Protein AF-A0A1B5KSF1-F1 (afdb_monomer_lite)

Organism: Ustilaginoidea virens (NCBI:txid1159556)

Secondary structure (DSSP, 8-state):
---------------------------PPPPTT----GGGGGG--SPPGGGGSGGGGGS-HHHHHHHHTTS-HHHHHHHHTT-HHHHHHHT-HHHHHHHH--

Foldseek 3Di:
DDDDDDDDDDDDDDDDDDDDPPPPDPDDDQDPLNDDPPVVVVVDPDDDQLVQ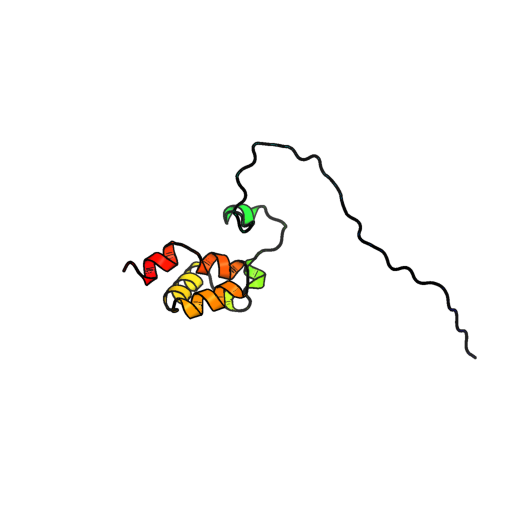LPPLSVDDPVVSLVVLLPDDLVVLVVSLVRGVVSVVSSPDPVSVCSNPVD

Structure (mmCIF, N/CA/C/O backbone):
data_AF-A0A1B5KSF1-F1
#
_entry.id   AF-A0A1B5KSF1-F1
#
loop_
_atom_site.group_PDB
_atom_site.id
_atom_site.type_symbol
_atom_site.label_atom_id
_atom_site.label_alt_id
_atom_site.label_comp_id
_atom_site.label_asym_id
_atom_site.label_entity_id
_atom_site.label_seq_id
_atom_site.pdbx_PDB_ins_code
_atom_site.Cartn_x
_atom_site.Cartn_y
_atom_site.Cartn_z
_atom_site.occupancy
_atom_site.B_iso_or_equiv
_atom_site.auth_seq_id
_atom_site.auth_comp_id
_atom_site.auth_asym_id
_atom_site.auth_atom_id
_atom_site.pdbx_PDB_model_num
ATOM 1 N N . MET A 1 1 ? 6.722 -54.451 -32.969 1.00 41.06 1 MET A N 1
ATOM 2 C CA . MET A 1 1 ? 8.171 -54.556 -32.697 1.00 41.06 1 MET A CA 1
ATOM 3 C C . MET A 1 1 ? 8.575 -53.369 -31.835 1.00 41.06 1 MET A C 1
ATOM 5 O O . MET A 1 1 ? 8.307 -52.254 -32.267 1.00 41.06 1 MET A O 1
ATOM 9 N N . PRO A 1 2 ? 9.090 -53.579 -30.612 1.00 40.25 2 PRO A N 1
ATOM 10 C CA . PRO A 1 2 ? 9.507 -52.507 -29.716 1.00 40.25 2 PRO A CA 1
ATOM 11 C C . PRO A 1 2 ? 10.993 -52.178 -29.922 1.00 40.25 2 PRO A C 1
ATOM 13 O O . PRO A 1 2 ? 11.800 -53.086 -30.098 1.00 40.25 2 PRO A O 1
ATOM 16 N N . SER A 1 3 ? 11.364 -50.903 -29.822 1.00 40.31 3 SER A N 1
ATOM 17 C CA . SER A 1 3 ? 12.738 -50.509 -29.498 1.00 40.31 3 SER A CA 1
ATOM 18 C C . SER A 1 3 ? 12.689 -49.506 -28.362 1.00 40.31 3 SER A C 1
ATOM 20 O O . SER A 1 3 ? 12.345 -48.341 -28.535 1.00 40.31 3 SER A O 1
ATOM 22 N N . ILE A 1 4 ? 13.004 -50.028 -27.182 1.00 44.50 4 ILE A N 1
ATOM 23 C CA . ILE A 1 4 ? 13.383 -49.271 -26.004 1.00 44.50 4 ILE A CA 1
ATOM 24 C C . ILE A 1 4 ? 14.837 -48.827 -26.194 1.00 44.50 4 ILE A C 1
ATOM 26 O O . ILE A 1 4 ? 15.693 -49.640 -26.540 1.00 44.50 4 ILE A O 1
ATOM 30 N N . VAL A 1 5 ? 15.117 -47.544 -25.984 1.00 52.09 5 VAL A N 1
ATOM 31 C CA . VAL A 1 5 ? 16.479 -47.050 -25.758 1.00 52.09 5 VAL A CA 1
ATOM 32 C C . VAL A 1 5 ? 16.443 -46.250 -24.462 1.00 52.09 5 VAL A C 1
ATOM 34 O O . VAL A 1 5 ? 15.947 -45.129 -24.412 1.00 52.09 5 VAL A O 1
ATOM 37 N N . LEU A 1 6 ? 16.925 -46.880 -23.393 1.00 45.53 6 LEU A N 1
ATOM 38 C CA . LEU A 1 6 ? 17.382 -46.210 -22.181 1.00 45.53 6 LEU A CA 1
ATOM 39 C C . LEU A 1 6 ? 18.737 -45.569 -22.497 1.00 45.53 6 LEU A C 1
ATOM 41 O O . LEU A 1 6 ? 19.599 -46.274 -23.011 1.00 45.53 6 LEU A O 1
ATOM 45 N N . HIS A 1 7 ? 18.959 -44.305 -22.127 1.00 39.31 7 HIS A N 1
ATOM 46 C CA . HIS A 1 7 ? 20.134 -43.945 -21.328 1.00 39.31 7 HIS A CA 1
ATOM 47 C C . HIS A 1 7 ? 20.096 -42.503 -20.796 1.00 39.31 7 HIS A C 1
ATOM 49 O O . HIS A 1 7 ? 19.904 -41.549 -21.537 1.00 39.31 7 HIS A O 1
ATOM 55 N N . HIS A 1 8 ? 20.404 -42.439 -19.499 1.00 34.66 8 HIS A N 1
ATOM 56 C CA . HIS A 1 8 ? 21.106 -41.398 -18.749 1.00 34.66 8 HIS A CA 1
ATOM 57 C C . HIS A 1 8 ? 20.468 -40.020 -18.543 1.00 34.66 8 HIS A C 1
ATOM 59 O O . HIS A 1 8 ? 20.353 -39.194 -19.440 1.00 34.66 8 HIS A O 1
ATOM 65 N N . GLY A 1 9 ? 20.144 -39.768 -17.272 1.00 41.25 9 GLY A N 1
ATOM 66 C CA . GLY A 1 9 ? 19.781 -38.458 -16.770 1.00 41.25 9 GLY A CA 1
ATOM 67 C C . GLY A 1 9 ? 20.972 -37.527 -16.593 1.00 41.25 9 GLY A C 1
ATOM 68 O O . GLY A 1 9 ? 22.122 -37.952 -16.537 1.00 41.25 9 GLY A O 1
ATOM 69 N N . GLN A 1 10 ? 20.639 -36.255 -16.419 1.00 35.50 10 GLN A N 1
ATOM 70 C CA . GLN A 1 10 ? 21.413 -35.289 -15.660 1.00 35.50 10 GLN A CA 1
ATOM 71 C C . GLN A 1 10 ? 20.452 -34.185 -15.217 1.00 35.50 10 GLN A C 1
ATOM 73 O O . GLN A 1 10 ? 19.801 -33.545 -16.041 1.00 35.50 10 GLN A O 1
ATOM 78 N N . GLY A 1 11 ? 20.336 -33.999 -13.901 1.00 40.72 11 GLY A N 1
ATOM 79 C CA . GLY A 1 11 ? 19.925 -32.713 -13.361 1.00 40.72 11 GLY A CA 1
ATOM 80 C C . GLY A 1 11 ? 20.999 -31.696 -13.723 1.00 40.72 11 GLY A C 1
ATOM 81 O O . GLY A 1 11 ? 22.187 -32.004 -13.659 1.00 40.72 11 GLY A O 1
ATOM 82 N N . THR A 1 12 ? 20.589 -30.506 -14.137 1.00 42.41 12 THR A N 1
ATOM 83 C CA . THR A 1 12 ? 21.506 -29.385 -14.324 1.00 42.41 12 THR A CA 1
ATOM 84 C C . THR A 1 12 ? 21.209 -28.338 -13.272 1.00 42.41 12 THR A C 1
ATOM 86 O O . THR A 1 12 ? 20.164 -27.687 -13.275 1.00 42.41 12 THR A O 1
ATOM 89 N N . GLU A 1 13 ? 22.160 -28.266 -12.353 1.00 34.69 13 GLU A N 1
ATOM 90 C CA . GLU A 1 13 ? 22.331 -27.303 -11.288 1.00 34.69 13 GLU A CA 1
ATOM 91 C C . GLU A 1 13 ? 22.387 -25.851 -11.787 1.00 34.69 13 GLU A C 1
ATOM 93 O O . GLU A 1 13 ? 22.822 -25.543 -12.897 1.00 34.69 13 GLU A O 1
ATOM 98 N N . SER A 1 14 ? 21.954 -24.973 -10.883 1.00 42.75 14 SER A N 1
ATOM 99 C CA . SER A 1 14 ? 22.386 -23.590 -10.675 1.00 42.75 14 SER A CA 1
ATOM 100 C C . SER A 1 14 ? 23.588 -23.127 -11.513 1.00 42.75 14 SER A C 1
ATOM 102 O O . SER A 1 14 ? 24.703 -23.617 -11.349 1.00 42.75 14 SER A O 1
ATOM 104 N N . THR A 1 15 ? 23.393 -22.092 -12.332 1.00 42.00 15 THR A N 1
ATOM 105 C CA . THR A 1 15 ? 24.497 -21.268 -12.843 1.00 42.00 15 THR A CA 1
ATOM 106 C C . THR A 1 15 ? 24.320 -19.845 -12.336 1.00 42.00 15 THR A C 1
ATOM 108 O O . THR A 1 15 ? 23.524 -19.056 -12.843 1.00 42.00 15 THR A O 1
ATOM 111 N N . ALA A 1 16 ? 25.054 -19.553 -11.269 1.00 44.69 16 ALA A N 1
ATOM 112 C CA . ALA A 1 16 ? 25.257 -18.218 -10.756 1.00 44.69 16 ALA A CA 1
ATOM 113 C C . ALA A 1 16 ? 26.238 -17.429 -11.652 1.00 44.69 16 ALA A C 1
ATOM 115 O O . ALA A 1 16 ? 27.115 -18.006 -12.291 1.00 44.69 16 ALA A O 1
ATOM 116 N N . LEU A 1 17 ? 26.096 -16.101 -11.583 1.00 46.53 17 LEU A N 1
ATOM 117 C CA . LEU A 1 17 ? 27.074 -15.048 -11.892 1.00 46.53 17 LEU A CA 1
ATOM 118 C C . LEU A 1 17 ? 27.387 -14.739 -13.368 1.00 46.53 17 LEU A C 1
ATOM 120 O O . LEU A 1 17 ? 28.173 -15.395 -14.046 1.00 46.53 17 LEU A O 1
ATOM 124 N N . ARG A 1 18 ? 26.899 -13.572 -13.802 1.00 46.47 18 ARG A N 1
ATOM 125 C CA . ARG A 1 18 ? 27.708 -12.650 -14.604 1.00 46.47 18 ARG A CA 1
ATOM 126 C C . ARG A 1 18 ? 27.848 -11.343 -13.831 1.00 46.47 18 ARG A C 1
ATOM 128 O O . ARG A 1 18 ? 26.970 -10.485 -13.889 1.00 46.47 18 ARG A O 1
ATOM 135 N N . ASP A 1 19 ? 28.960 -11.240 -13.110 1.00 45.19 19 ASP A N 1
ATOM 136 C CA . ASP A 1 19 ? 29.479 -9.998 -12.548 1.00 45.19 19 ASP A CA 1
ATOM 137 C C . ASP A 1 19 ? 29.850 -9.049 -13.696 1.00 45.19 19 ASP A C 1
ATOM 139 O O . ASP A 1 19 ? 30.842 -9.238 -14.401 1.00 45.19 19 ASP A O 1
ATOM 143 N N . GLY A 1 20 ? 29.018 -8.032 -13.917 1.00 47.66 20 GLY A N 1
ATOM 144 C CA . GLY A 1 20 ? 29.456 -6.803 -14.578 1.00 47.66 20 GLY A CA 1
ATOM 145 C C . GLY A 1 20 ? 30.201 -5.932 -13.561 1.00 47.66 20 GLY A C 1
ATOM 146 O O . GLY A 1 20 ? 29.897 -6.020 -12.370 1.00 47.66 20 GLY A O 1
ATOM 147 N N . PRO A 1 21 ? 31.167 -5.092 -13.978 1.00 41.91 21 PRO A N 1
ATOM 148 C CA . PRO A 1 21 ? 31.958 -4.308 -13.040 1.00 41.91 21 PRO A CA 1
ATOM 149 C C . PRO A 1 21 ? 31.030 -3.386 -12.245 1.00 41.91 21 PRO A C 1
ATOM 151 O O . PRO A 1 21 ? 30.397 -2.484 -12.798 1.00 41.91 21 PRO A O 1
ATOM 154 N N . ALA A 1 22 ? 30.936 -3.638 -10.940 1.00 50.88 22 ALA A N 1
ATOM 155 C CA . ALA A 1 22 ? 30.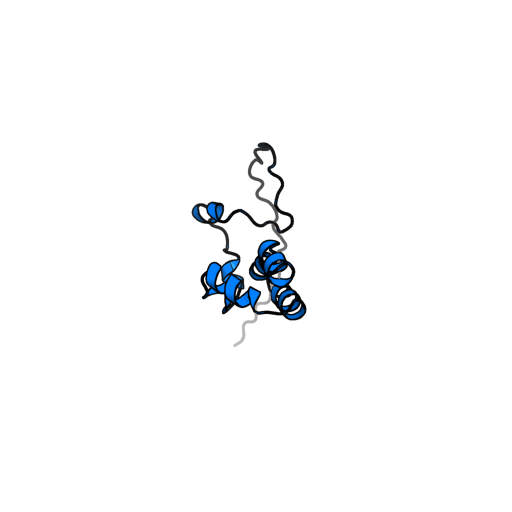253 -2.770 -10.002 1.00 50.88 22 ALA A CA 1
ATOM 156 C C . ALA A 1 22 ? 31.037 -1.457 -9.921 1.00 50.88 22 ALA A C 1
ATOM 158 O O . ALA A 1 22 ? 32.040 -1.352 -9.215 1.00 50.88 22 ALA A O 1
ATOM 159 N N . ILE A 1 23 ? 30.590 -0.449 -10.669 1.00 50.62 23 ILE A N 1
ATOM 160 C CA . ILE A 1 23 ? 30.992 0.931 -10.424 1.00 50.62 23 ILE A CA 1
ATOM 161 C C . ILE A 1 23 ? 30.450 1.286 -9.039 1.00 50.62 23 ILE A C 1
ATOM 163 O O . ILE A 1 23 ? 29.257 1.536 -8.869 1.00 50.62 23 ILE A O 1
ATOM 167 N N . GLN A 1 24 ? 31.328 1.252 -8.037 1.00 55.69 24 GLN A N 1
ATOM 168 C CA . GLN A 1 24 ? 31.057 1.702 -6.674 1.00 55.69 24 GLN A CA 1
ATOM 169 C C . GLN A 1 24 ? 30.980 3.237 -6.655 1.00 55.69 24 GLN A C 1
ATOM 171 O O . GLN A 1 24 ? 31.865 3.923 -6.155 1.00 55.69 24 GLN A O 1
ATOM 176 N N . GLY A 1 25 ? 29.935 3.789 -7.273 1.00 50.50 25 GLY A N 1
ATOM 177 C CA . GLY A 1 25 ? 29.534 5.182 -7.106 1.00 50.50 25 GLY A CA 1
ATOM 178 C C . GLY A 1 25 ? 28.641 5.289 -5.873 1.00 50.50 25 GLY A C 1
ATOM 179 O O . GLY A 1 25 ? 27.663 4.552 -5.791 1.00 50.50 25 GLY A O 1
ATOM 180 N N . GLY A 1 26 ? 29.017 6.158 -4.926 1.00 50.25 26 GLY A N 1
ATOM 181 C CA . GLY A 1 26 ? 28.393 6.396 -3.613 1.00 50.25 26 GLY A CA 1
ATOM 182 C C . GLY A 1 26 ? 27.004 5.782 -3.422 1.00 50.25 26 GLY A C 1
ATOM 183 O O . GLY A 1 26 ? 26.023 6.246 -4.004 1.00 50.25 26 GLY A O 1
ATOM 184 N N . SER A 1 27 ? 26.931 4.718 -2.621 1.00 60.31 27 SER A N 1
ATOM 185 C CA . SER A 1 27 ? 25.730 3.903 -2.462 1.00 60.31 27 SER A CA 1
ATOM 186 C C . SER A 1 27 ? 24.609 4.708 -1.807 1.00 60.31 27 SER A C 1
ATOM 188 O O . SER A 1 27 ? 24.599 4.894 -0.589 1.00 60.31 27 SER A O 1
ATOM 190 N N . ILE A 1 28 ? 23.649 5.173 -2.606 1.00 72.31 28 ILE A N 1
ATOM 191 C CA . ILE A 1 28 ? 22.372 5.665 -2.085 1.00 72.31 28 ILE A CA 1
ATOM 192 C C . ILE A 1 28 ? 21.773 4.526 -1.246 1.00 72.31 28 ILE A C 1
ATOM 194 O O . ILE A 1 28 ? 21.674 3.402 -1.760 1.00 72.31 28 ILE A O 1
ATOM 198 N N . PRO A 1 29 ? 21.390 4.773 0.020 1.00 73.38 29 PRO A N 1
ATOM 199 C CA . PRO A 1 29 ? 20.752 3.763 0.847 1.00 73.38 29 PRO A CA 1
ATOM 200 C C . PRO A 1 29 ? 19.573 3.152 0.095 1.00 73.38 29 PRO A C 1
ATOM 202 O O . PRO A 1 29 ? 18.675 3.856 -0.371 1.00 73.38 29 PRO A O 1
ATOM 205 N N . THR A 1 30 ? 19.599 1.833 -0.076 1.00 77.25 30 THR A N 1
ATOM 206 C CA . THR A 1 30 ? 18.483 1.138 -0.714 1.00 77.25 30 THR A CA 1
ATOM 207 C C . THR A 1 30 ? 17.319 1.133 0.265 1.00 77.25 30 THR A C 1
ATOM 209 O O . THR A 1 30 ? 17.509 0.834 1.444 1.00 77.25 30 THR A O 1
ATOM 212 N N . HIS A 1 31 ? 16.118 1.472 -0.209 1.00 78.50 31 HIS A N 1
ATOM 213 C CA . HIS A 1 31 ? 14.920 1.402 0.623 1.00 78.50 31 HIS A CA 1
ATOM 214 C C . HIS A 1 31 ? 14.810 -0.004 1.246 1.00 78.50 31 HIS A C 1
ATOM 216 O O . HIS A 1 31 ? 15.044 -0.975 0.522 1.00 78.50 31 HIS A O 1
ATOM 222 N N . PRO A 1 32 ? 14.417 -0.160 2.525 1.00 76.38 32 PRO A N 1
ATOM 223 C CA . PRO A 1 32 ? 14.388 -1.462 3.209 1.00 76.38 32 PRO A CA 1
ATOM 224 C C . PRO A 1 32 ? 13.622 -2.561 2.456 1.00 76.38 32 PRO A C 1
ATOM 226 O O . PRO A 1 32 ? 13.964 -3.736 2.514 1.00 76.38 32 PRO A O 1
ATOM 229 N N . LEU A 1 33 ? 12.601 -2.165 1.692 1.00 73.31 33 LEU A N 1
ATOM 230 C CA . LEU A 1 33 ? 11.772 -3.059 0.871 1.00 73.31 33 LEU A CA 1
ATOM 231 C C . LEU A 1 33 ? 12.305 -3.304 -0.553 1.00 73.31 33 LEU A C 1
ATOM 233 O O . LEU A 1 33 ? 11.625 -3.925 -1.369 1.00 73.31 33 LEU A O 1
ATOM 237 N N . GLY A 1 34 ? 13.479 -2.770 -0.894 1.00 78.50 34 GLY A N 1
ATOM 238 C CA . GLY A 1 34 ? 14.060 -2.843 -2.238 1.00 78.50 34 GLY A CA 1
ATOM 239 C C . GLY A 1 34 ? 13.262 -2.093 -3.312 1.00 78.50 34 GLY A C 1
ATOM 240 O O . GLY A 1 34 ? 13.475 -2.319 -4.504 1.00 78.50 34 GLY A O 1
ATOM 241 N N . VAL A 1 35 ? 12.328 -1.223 -2.914 1.00 77.81 35 VAL A N 1
ATOM 242 C CA . VAL A 1 35 ? 11.534 -0.404 -3.838 1.00 77.81 35 VAL A CA 1
ATOM 243 C C . VAL A 1 35 ? 12.326 0.822 -4.290 1.00 77.81 35 VAL A C 1
ATOM 245 O O . VAL A 1 35 ? 13.199 1.323 -3.583 1.00 77.81 35 VAL A O 1
ATOM 248 N N . LYS A 1 36 ? 12.026 1.293 -5.499 1.00 82.69 36 LYS A N 1
ATOM 249 C CA . LYS A 1 36 ? 12.633 2.483 -6.104 1.00 82.69 36 LYS A CA 1
ATOM 250 C C . LYS A 1 36 ? 11.561 3.562 -6.284 1.00 82.69 36 LYS A C 1
ATOM 252 O O . LYS A 1 36 ? 10.392 3.200 -6.437 1.00 82.69 36 LYS A O 1
ATOM 257 N N . PRO A 1 37 ? 11.936 4.853 -6.318 1.00 83.69 37 PRO A N 1
ATOM 258 C CA . PRO A 1 37 ? 11.002 5.932 -6.622 1.00 83.69 37 PRO A CA 1
ATOM 259 C C . PRO A 1 37 ? 10.243 5.685 -7.929 1.00 83.6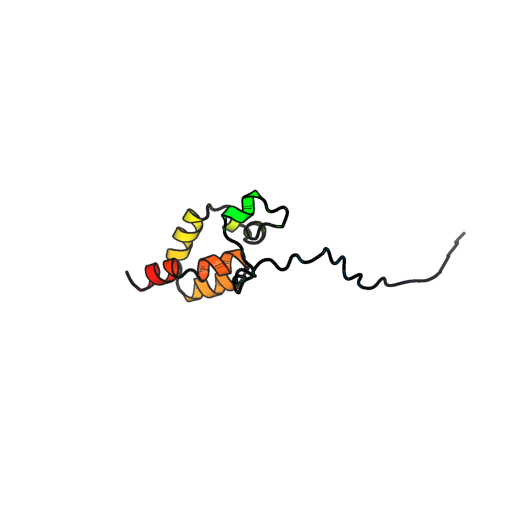9 37 PRO A C 1
ATOM 261 O O . PRO A 1 37 ? 10.788 5.101 -8.870 1.00 83.69 37 PRO A O 1
ATOM 264 N N . LEU A 1 38 ? 9.002 6.176 -8.010 1.00 83.06 38 LEU A N 1
ATOM 265 C CA . LEU A 1 38 ? 8.128 5.986 -9.172 1.00 83.06 38 LEU A CA 1
ATOM 266 C C . LEU A 1 38 ? 8.792 6.432 -10.486 1.00 83.06 38 LEU A C 1
ATOM 268 O O . LEU A 1 38 ? 8.653 5.749 -11.499 1.00 83.06 38 LEU A O 1
ATOM 272 N N . GLY A 1 39 ? 9.567 7.522 -10.462 1.00 87.19 39 GLY A N 1
ATOM 273 C CA . GLY A 1 39 ? 10.281 8.040 -11.636 1.00 87.19 39 GLY A CA 1
ATOM 274 C C . GLY A 1 39 ? 11.238 7.028 -12.277 1.00 87.19 39 GLY A C 1
ATOM 275 O O . GLY A 1 39 ? 11.369 6.984 -13.499 1.00 87.19 39 GLY A O 1
ATOM 276 N N . ASN A 1 40 ? 11.826 6.121 -11.488 1.00 88.50 40 ASN A N 1
ATOM 277 C CA . ASN A 1 40 ? 12.713 5.075 -12.002 1.00 88.50 40 ASN A CA 1
ATOM 278 C C . ASN A 1 40 ? 11.974 4.064 -12.892 1.00 88.50 40 ASN A C 1
ATOM 280 O O . ASN A 1 40 ? 12.618 3.343 -13.655 1.00 88.50 40 ASN A O 1
ATOM 284 N N . ARG A 1 41 ? 10.636 4.009 -12.825 1.00 86.88 41 ARG A N 1
ATOM 285 C CA . ARG A 1 41 ? 9.815 3.156 -13.691 1.00 86.88 41 ARG A CA 1
ATOM 286 C C . ARG A 1 41 ? 10.015 3.498 -15.170 1.00 86.88 41 ARG A C 1
ATOM 288 O O . ARG A 1 41 ? 9.996 2.583 -15.981 1.00 86.88 41 ARG A O 1
ATOM 295 N N . TYR A 1 42 ? 10.266 4.764 -15.517 1.00 89.00 42 TYR A N 1
ATOM 296 C CA . TYR A 1 42 ? 10.391 5.204 -16.915 1.00 89.00 42 TYR A CA 1
ATOM 297 C C . TYR A 1 42 ? 11.578 4.563 -17.654 1.00 89.00 42 TYR A C 1
ATOM 299 O O . TYR A 1 42 ? 11.511 4.316 -18.853 1.00 89.00 42 TYR A O 1
ATOM 307 N N . LEU A 1 43 ? 12.660 4.261 -16.929 1.00 92.38 43 LEU A N 1
ATOM 308 C CA . LEU A 1 43 ? 13.888 3.676 -17.483 1.00 92.38 43 LEU A CA 1
ATOM 309 C C . LEU A 1 43 ? 14.055 2.190 -17.124 1.00 92.38 43 LEU A C 1
ATOM 311 O O . LEU A 1 43 ? 15.013 1.542 -17.548 1.00 92.38 43 LEU A O 1
ATOM 315 N N . SER A 1 44 ? 13.146 1.640 -16.315 1.00 88.62 44 SER A N 1
ATOM 316 C CA . SER A 1 44 ? 13.212 0.255 -15.861 1.00 88.62 44 SER A CA 1
ATOM 317 C C . SER A 1 44 ? 12.741 -0.702 -16.953 1.00 88.62 44 SER A C 1
ATOM 319 O O . SER A 1 44 ? 11.619 -0.598 -17.437 1.00 88.62 44 SER A O 1
ATOM 321 N N . LYS A 1 45 ? 13.569 -1.703 -17.270 1.00 88.75 45 LYS A N 1
ATOM 322 C CA . LYS A 1 45 ? 13.172 -2.880 -18.069 1.00 88.75 45 LYS A CA 1
ATOM 323 C C . LYS A 1 45 ? 12.681 -4.051 -17.204 1.00 88.75 45 LYS A C 1
ATOM 325 O O . LYS A 1 45 ? 12.346 -5.106 -17.729 1.00 88.75 45 LYS A O 1
ATOM 330 N N . GLY A 1 46 ? 12.719 -3.891 -15.880 1.00 85.44 46 GLY A N 1
ATOM 331 C CA . GLY A 1 46 ? 12.343 -4.925 -14.920 1.00 85.44 46 GLY A CA 1
ATOM 332 C C . GLY A 1 46 ? 10.832 -5.001 -14.663 1.00 85.44 46 GLY A C 1
ATOM 333 O O . GLY A 1 46 ? 10.089 -4.105 -15.069 1.00 85.44 46 GLY A O 1
ATOM 334 N N . PRO A 1 47 ? 10.380 -6.047 -13.951 1.00 85.81 47 PRO A N 1
ATOM 335 C CA . PRO A 1 47 ? 8.971 -6.245 -13.624 1.00 85.81 47 PRO A CA 1
ATOM 336 C C . PRO A 1 47 ? 8.413 -5.108 -12.756 1.00 85.81 47 PRO A C 1
ATOM 338 O O . PRO A 1 47 ? 9.089 -4.582 -11.870 1.00 85.81 47 PRO A O 1
ATOM 341 N N . ASN A 1 48 ? 7.151 -4.747 -12.997 1.00 87.88 48 ASN A N 1
ATOM 342 C CA . ASN A 1 48 ? 6.428 -3.746 -12.218 1.00 87.88 48 ASN A CA 1
ATOM 343 C C . ASN A 1 48 ? 5.680 -4.432 -11.070 1.00 87.88 48 ASN A C 1
ATOM 345 O O . ASN A 1 48 ? 4.823 -5.266 -11.318 1.00 87.88 48 ASN A O 1
ATOM 349 N N . ALA A 1 49 ? 5.934 -4.042 -9.819 1.00 87.50 49 ALA A N 1
ATOM 350 C CA . ALA A 1 49 ? 5.249 -4.625 -8.662 1.00 87.50 49 ALA A CA 1
ATOM 351 C C . ALA A 1 49 ? 3.710 -4.539 -8.749 1.00 87.50 49 ALA A C 1
ATOM 353 O O . ALA A 1 49 ? 3.025 -5.420 -8.231 1.00 87.50 49 ALA A O 1
ATOM 354 N N . LYS A 1 50 ? 3.169 -3.529 -9.449 1.00 89.62 50 LYS A N 1
ATOM 355 C CA . LYS A 1 50 ? 1.726 -3.356 -9.669 1.00 89.62 50 LYS A CA 1
ATOM 356 C C . LYS A 1 50 ? 1.090 -4.506 -10.460 1.00 89.62 50 LYS A C 1
ATOM 358 O O . LYS A 1 50 ? -0.101 -4.734 -10.323 1.00 89.62 50 LYS A O 1
ATOM 363 N N . THR A 1 51 ? 1.844 -5.281 -11.244 1.00 90.50 51 THR A N 1
ATOM 364 C CA . THR A 1 51 ? 1.273 -6.459 -11.930 1.00 90.50 51 THR A CA 1
ATOM 365 C C . THR A 1 51 ? 0.868 -7.563 -10.956 1.00 90.50 51 THR A C 1
ATOM 367 O O . THR A 1 51 ? 0.063 -8.421 -11.300 1.00 90.50 51 THR A O 1
ATOM 370 N N . ASN A 1 52 ? 1.403 -7.537 -9.734 1.00 90.12 52 ASN A N 1
ATOM 371 C CA . ASN A 1 52 ? 1.202 -8.577 -8.730 1.00 90.12 52 ASN A CA 1
ATOM 372 C C . ASN A 1 52 ? 0.133 -8.191 -7.694 1.00 90.12 52 ASN A C 1
ATOM 374 O O . ASN A 1 52 ? 0.008 -8.860 -6.672 1.00 90.12 52 ASN A O 1
ATOM 378 N N . SER A 1 53 ? -0.620 -7.109 -7.913 1.00 93.06 53 SER A N 1
ATOM 379 C CA . SER A 1 53 ? -1.701 -6.675 -7.015 1.00 93.06 53 SER A CA 1
ATOM 380 C C . SER A 1 53 ? -3.081 -7.221 -7.403 1.00 93.06 53 SER A C 1
ATOM 382 O O . SER A 1 53 ? -4.082 -6.869 -6.783 1.00 93.06 53 SER A O 1
ATOM 384 N N . GLY A 1 54 ? -3.157 -8.109 -8.398 1.00 93.44 54 GLY A N 1
ATOM 385 C CA . GLY A 1 54 ? -4.418 -8.708 -8.835 1.00 93.44 54 GLY A CA 1
ATOM 386 C C . GLY A 1 54 ? -5.406 -7.647 -9.322 1.00 93.44 54 GLY A C 1
ATOM 387 O O . GLY A 1 54 ? -5.032 -6.740 -10.065 1.00 93.44 54 GLY A O 1
ATOM 388 N N . ILE A 1 55 ? -6.666 -7.739 -8.884 1.00 94.12 55 ILE A N 1
ATOM 389 C CA . ILE A 1 55 ? -7.727 -6.806 -9.301 1.00 94.12 55 ILE A CA 1
ATOM 390 C C . ILE A 1 55 ? -7.462 -5.359 -8.859 1.00 94.12 55 ILE A C 1
ATOM 392 O O . ILE A 1 55 ? -7.852 -4.422 -9.551 1.00 94.12 55 ILE A O 1
ATOM 396 N N . TRP A 1 56 ? -6.713 -5.163 -7.770 1.00 94.69 56 TRP A N 1
ATOM 397 C CA . TRP A 1 56 ? -6.309 -3.838 -7.294 1.00 94.69 56 TRP A CA 1
ATOM 398 C C . TRP A 1 56 ? -5.402 -3.105 -8.286 1.00 94.69 56 TRP A C 1
ATOM 400 O O . TRP A 1 56 ? -5.354 -1.879 -8.295 1.00 94.69 56 TRP A O 1
ATOM 410 N N . GLY A 1 57 ? -4.703 -3.839 -9.158 1.00 92.56 57 GLY A N 1
ATOM 411 C CA . GLY A 1 57 ? -3.856 -3.265 -10.203 1.00 92.56 57 GLY A CA 1
ATOM 412 C C . GLY A 1 57 ? -4.627 -2.486 -11.270 1.00 92.56 57 GLY A C 1
ATOM 413 O O . GLY A 1 57 ? -4.016 -1.691 -11.985 1.00 92.56 57 GLY A O 1
ATOM 414 N N . LEU A 1 58 ? -5.949 -2.674 -11.358 1.00 93.88 58 LEU A N 1
ATOM 415 C CA . LEU A 1 58 ? -6.823 -1.931 -12.268 1.00 93.88 58 LEU A CA 1
ATOM 416 C C . LEU A 1 58 ? -7.093 -0.499 -11.791 1.00 93.88 58 LEU A C 1
ATOM 418 O O . LEU A 1 58 ? -7.424 0.360 -12.605 1.00 93.88 58 LEU A O 1
ATOM 422 N N . LEU A 1 59 ? -6.942 -0.229 -10.491 1.00 95.12 59 LEU A N 1
ATOM 423 C CA . LEU A 1 59 ? -7.181 1.097 -9.934 1.00 95.12 59 LEU A CA 1
ATOM 424 C C . LEU A 1 59 ? -5.962 2.011 -10.150 1.00 95.12 59 LEU A C 1
ATOM 426 O O . LEU A 1 59 ? -4.814 1.578 -9.974 1.00 95.12 59 LEU A O 1
ATOM 430 N N . PRO A 1 60 ? -6.170 3.292 -10.512 1.00 94.00 60 PRO A N 1
ATOM 431 C CA . PRO A 1 60 ? -5.152 4.326 -10.348 1.00 94.00 60 PRO A CA 1
ATOM 432 C C . PRO A 1 60 ? -4.677 4.401 -8.892 1.00 94.00 60 PRO A C 1
ATOM 434 O O . PRO A 1 60 ? -5.451 4.121 -7.981 1.00 94.00 60 PRO A O 1
ATOM 437 N N . ASP A 1 61 ? -3.421 4.798 -8.679 1.00 92.44 61 ASP A N 1
ATOM 438 C CA . ASP A 1 61 ? -2.795 4.784 -7.346 1.00 92.44 61 ASP A CA 1
ATOM 439 C C . ASP A 1 61 ? -3.573 5.671 -6.346 1.00 92.44 61 ASP A C 1
ATOM 441 O O . ASP A 1 61 ? -3.788 5.262 -5.208 1.00 92.44 61 ASP A O 1
ATOM 445 N N . GLU A 1 62 ? -4.115 6.805 -6.805 1.00 93.25 62 GLU A N 1
ATOM 446 C CA . GLU A 1 62 ? -4.964 7.695 -5.992 1.00 93.25 62 GLU A CA 1
ATOM 447 C C . GLU A 1 62 ? -6.300 7.050 -5.595 1.00 93.25 62 GLU A C 1
ATOM 449 O O . GLU A 1 62 ? -6.744 7.152 -4.456 1.00 93.25 62 GLU A O 1
ATOM 454 N N . MET A 1 63 ? -6.943 6.335 -6.524 1.00 96.25 63 MET A N 1
ATOM 455 C CA . MET A 1 63 ? -8.208 5.643 -6.242 1.00 96.25 63 MET A CA 1
ATOM 456 C C . MET A 1 63 ? -7.995 4.471 -5.292 1.00 96.25 63 MET A C 1
ATOM 458 O O . MET A 1 63 ? -8.854 4.182 -4.466 1.00 96.25 63 MET A O 1
ATOM 462 N N . LEU A 1 64 ? -6.847 3.798 -5.398 1.00 95.62 64 LEU A N 1
ATOM 463 C CA . LEU A 1 64 ? -6.463 2.766 -4.449 1.00 95.62 64 LEU A CA 1
ATOM 464 C C . LEU A 1 64 ? -6.326 3.357 -3.041 1.00 95.62 64 LEU A C 1
ATOM 466 O O . LEU A 1 64 ? -6.919 2.805 -2.123 1.00 95.62 64 LEU A O 1
ATOM 470 N N . MET A 1 65 ? -5.615 4.478 -2.880 1.00 94.62 65 MET A N 1
ATOM 471 C CA . MET A 1 65 ? -5.465 5.152 -1.582 1.00 94.62 65 MET A CA 1
ATOM 472 C C . MET A 1 65 ? -6.812 5.516 -0.950 1.00 94.62 65 MET A C 1
ATOM 474 O O . MET A 1 65 ? -7.048 5.138 0.193 1.00 94.62 65 MET A O 1
ATOM 478 N N . LEU A 1 66 ? -7.733 6.114 -1.715 1.00 95.00 66 LEU A N 1
ATOM 479 C CA . LEU A 1 66 ? -9.081 6.438 -1.228 1.00 95.00 66 LEU A CA 1
ATOM 480 C C . LEU A 1 66 ? -9.850 5.205 -0.735 1.00 95.00 66 LEU A C 1
ATOM 482 O O . LEU A 1 66 ? -10.597 5.283 0.233 1.00 95.00 66 LEU A O 1
ATOM 486 N N . VAL A 1 67 ? -9.690 4.051 -1.391 1.00 96.06 67 VAL A N 1
ATOM 487 C CA . VAL A 1 67 ? -10.321 2.808 -0.921 1.00 96.06 67 VAL A CA 1
ATOM 488 C C . VAL A 1 67 ? -9.658 2.306 0.362 1.00 96.06 67 VAL A C 1
ATOM 490 O O . VAL A 1 67 ? -10.360 1.842 1.258 1.00 96.06 67 VAL A O 1
ATOM 493 N N . LEU A 1 68 ? -8.329 2.395 0.465 1.00 96.31 68 LEU A N 1
ATOM 494 C CA . LEU A 1 68 ? -7.586 1.966 1.652 1.00 96.31 68 LEU A CA 1
ATOM 495 C C . LEU A 1 68 ? -7.925 2.809 2.887 1.00 96.31 68 LEU A C 1
ATOM 497 O O . LEU A 1 68 ? -8.025 2.255 3.975 1.00 96.31 68 LEU A O 1
ATOM 501 N N . GLU A 1 69 ? -8.163 4.109 2.722 1.00 95.38 69 GLU A N 1
ATOM 502 C CA . GLU A 1 69 ? -8.580 5.020 3.801 1.00 95.38 69 GLU A CA 1
ATOM 503 C C . GLU A 1 69 ? -9.926 4.635 4.437 1.00 95.38 69 GLU A C 1
ATOM 505 O O . GLU A 1 69 ? -10.195 4.982 5.583 1.00 95.38 69 GLU A O 1
ATOM 510 N N . GLN A 1 70 ? -10.764 3.869 3.734 1.00 94.88 70 GLN A N 1
ATOM 511 C CA . GLN A 1 70 ? -12.048 3.395 4.256 1.00 94.88 70 GLN A CA 1
ATOM 512 C C . GLN A 1 70 ? -11.943 2.074 5.035 1.00 94.88 70 GLN A C 1
ATOM 514 O O . GLN A 1 70 ? -12.951 1.600 5.564 1.00 94.88 70 GLN A O 1
ATOM 519 N N . LEU A 1 71 ? -10.765 1.443 5.068 1.00 96.06 71 LEU A N 1
ATOM 520 C CA . LEU A 1 71 ? -10.545 0.162 5.734 1.00 96.06 71 LEU A CA 1
ATOM 521 C C . LEU A 1 71 ? -10.028 0.359 7.160 1.00 96.06 71 LEU A C 1
ATOM 523 O O . LEU A 1 71 ? -9.260 1.272 7.451 1.00 96.06 71 LEU A O 1
ATOM 527 N N . ASP A 1 72 ? -10.402 -0.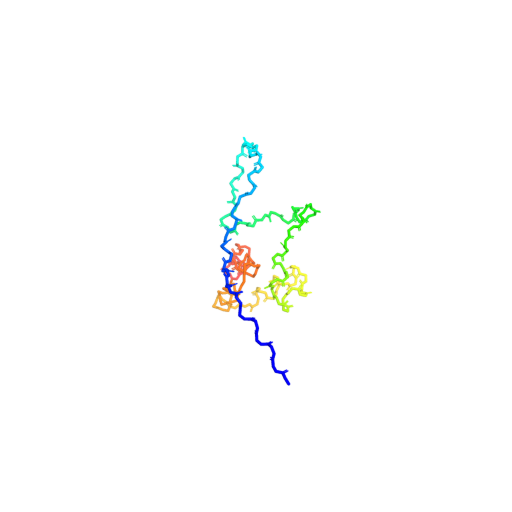554 8.055 1.00 95.38 72 ASP A N 1
ATOM 528 C CA . ASP A 1 72 ? -9.833 -0.598 9.397 1.00 95.38 72 ASP A CA 1
ATOM 529 C C . ASP A 1 72 ? -8.387 -1.127 9.386 1.00 95.38 72 ASP A C 1
ATOM 531 O O . ASP A 1 72 ? -7.938 -1.808 8.457 1.00 95.38 72 ASP A O 1
ATOM 535 N N . ALA A 1 73 ? -7.663 -0.866 10.475 1.00 95.44 73 ALA A N 1
ATOM 536 C CA . ALA A 1 73 ? -6.268 -1.267 10.634 1.00 95.44 73 ALA A CA 1
ATOM 537 C C . ALA A 1 73 ? -6.033 -2.778 10.430 1.00 95.44 73 ALA A C 1
ATOM 539 O O . ALA A 1 73 ? -5.025 -3.170 9.841 1.00 95.44 73 ALA A O 1
ATOM 540 N N . GLY A 1 74 ? -6.948 -3.637 10.892 1.00 96.94 74 GLY A N 1
ATOM 541 C CA . GLY A 1 74 ? -6.820 -5.089 10.756 1.00 96.94 74 GLY A CA 1
ATOM 542 C C . GLY A 1 74 ? -6.965 -5.544 9.304 1.00 96.94 74 GLY A C 1
ATOM 543 O O . GLY A 1 74 ? -6.171 -6.360 8.817 1.00 96.94 74 GLY A O 1
ATOM 544 N N . SER A 1 75 ? -7.933 -4.967 8.591 1.00 97.31 75 SER A N 1
ATOM 545 C CA . SER A 1 75 ? -8.114 -5.174 7.152 1.00 97.31 75 SER A CA 1
ATOM 546 C C . SER A 1 75 ? -6.894 -4.706 6.353 1.00 97.31 75 SER A C 1
ATOM 548 O O . SER A 1 75 ? -6.432 -5.427 5.467 1.00 97.31 75 SER A O 1
ATOM 550 N N . LEU A 1 76 ? -6.310 -3.555 6.704 1.00 97.00 76 LEU A N 1
ATOM 551 C CA . LEU A 1 76 ? -5.103 -3.024 6.062 1.00 97.00 76 LEU A CA 1
ATOM 552 C C . LEU A 1 76 ? -3.867 -3.895 6.291 1.00 97.00 76 LEU A C 1
ATOM 554 O O . LEU A 1 76 ? -3.126 -4.159 5.344 1.00 97.00 76 LEU A O 1
ATOM 558 N N . LEU A 1 77 ? -3.659 -4.400 7.511 1.00 96.38 77 LEU A N 1
ATOM 559 C CA . LEU A 1 77 ? -2.577 -5.351 7.790 1.00 96.38 77 LEU A CA 1
ATOM 560 C C . LEU A 1 77 ? -2.734 -6.626 6.956 1.00 96.38 77 LEU A C 1
ATOM 562 O O . LEU A 1 77 ? -1.776 -7.092 6.332 1.00 96.38 77 LEU A O 1
ATOM 566 N N . SER A 1 78 ? -3.952 -7.170 6.914 1.00 97.62 78 SER A N 1
ATOM 567 C CA . SER A 1 78 ? -4.254 -8.385 6.157 1.00 97.62 78 SER A CA 1
ATOM 568 C C . SER A 1 78 ? -4.018 -8.171 4.662 1.00 97.62 78 SER A C 1
ATOM 570 O O . SER A 1 78 ? -3.326 -8.966 4.028 1.00 97.62 78 SER A O 1
ATOM 572 N N . LEU A 1 79 ? -4.503 -7.060 4.104 1.00 96.44 79 LEU A N 1
ATOM 573 C CA . LEU A 1 79 ? -4.326 -6.714 2.696 1.00 96.44 79 LEU A CA 1
ATOM 574 C C . LEU A 1 79 ? -2.857 -6.445 2.343 1.00 96.44 79 LEU A C 1
ATOM 576 O O . LEU A 1 79 ? -2.353 -6.974 1.349 1.00 96.44 79 LEU A O 1
ATOM 580 N N . GLY A 1 80 ? -2.142 -5.685 3.173 1.00 95.44 80 GLY A N 1
ATOM 581 C CA . GLY A 1 80 ? -0.722 -5.392 2.996 1.00 95.44 80 GLY A CA 1
ATOM 582 C C . GLY A 1 80 ? 0.159 -6.642 3.042 1.00 95.44 80 GLY A C 1
ATOM 583 O O . GLY A 1 80 ? 1.189 -6.690 2.375 1.00 95.44 80 GLY A O 1
ATOM 584 N N . SER A 1 81 ? -0.263 -7.691 3.754 1.00 95.56 81 SER A N 1
ATOM 585 C CA . SER A 1 81 ? 0.461 -8.968 3.808 1.00 95.56 81 SER A CA 1
ATOM 586 C C . SER A 1 81 ? 0.387 -9.793 2.512 1.00 95.56 81 SER A C 1
ATOM 588 O O . SER A 1 81 ? 1.164 -10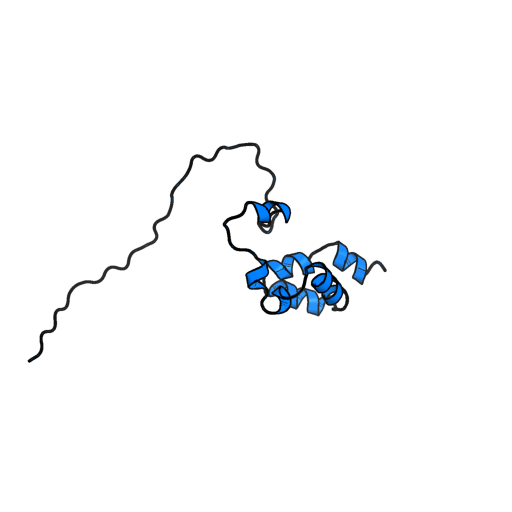.731 2.338 1.00 95.56 81 SER A O 1
ATOM 590 N N . THR A 1 82 ? -0.504 -9.441 1.575 1.00 95.56 82 THR A N 1
ATOM 591 C CA . THR A 1 82 ? -0.746 -10.242 0.362 1.00 95.56 82 THR A CA 1
ATOM 592 C C . THR A 1 82 ? 0.325 -10.065 -0.715 1.00 95.56 82 THR A C 1
ATOM 594 O O . THR A 1 82 ? 0.683 -11.027 -1.395 1.00 95.56 82 THR A O 1
ATOM 597 N N . CYS A 1 83 ? 0.853 -8.850 -0.904 1.00 93.50 83 CYS A N 1
ATOM 598 C CA . CYS A 1 83 ? 1.905 -8.592 -1.885 1.00 93.50 83 CYS A CA 1
ATOM 599 C C . CYS A 1 83 ? 2.710 -7.324 -1.575 1.00 93.50 83 CYS A C 1
ATOM 601 O O . CYS A 1 83 ? 2.240 -6.406 -0.911 1.00 93.50 83 CYS A O 1
ATOM 603 N N . LYS A 1 84 ? 3.927 -7.231 -2.132 1.00 89.81 84 LYS A N 1
ATOM 604 C CA . LYS A 1 84 ? 4.847 -6.098 -1.898 1.00 89.81 84 LYS A CA 1
ATOM 605 C C . LYS A 1 84 ? 4.302 -4.747 -2.368 1.00 89.81 84 LYS A C 1
ATOM 607 O O . LYS A 1 84 ? 4.677 -3.722 -1.809 1.00 89.81 84 LYS A O 1
ATOM 612 N N . PHE A 1 85 ? 3.465 -4.739 -3.408 1.00 92.06 85 PHE A N 1
ATOM 613 C CA . PHE A 1 85 ? 2.845 -3.508 -3.894 1.00 92.06 85 PHE A CA 1
ATOM 614 C C . PHE A 1 85 ? 1.854 -2.973 -2.859 1.00 92.06 85 PHE A C 1
ATOM 616 O O . PHE A 1 85 ? 2.011 -1.848 -2.403 1.00 92.06 85 PHE A O 1
ATOM 623 N N . LEU A 1 86 ? 0.905 -3.803 -2.421 1.00 95.00 86 LEU A N 1
ATOM 624 C CA . LEU A 1 86 ? -0.092 -3.415 -1.422 1.00 95.00 86 LEU A CA 1
ATOM 625 C C . LEU A 1 86 ? 0.536 -3.155 -0.051 1.00 95.00 86 LEU A C 1
ATOM 627 O O . LEU A 1 86 ? 0.127 -2.218 0.626 1.00 95.00 86 LEU A O 1
ATOM 631 N N . PHE A 1 87 ? 1.579 -3.906 0.316 1.00 94.06 87 PHE A N 1
ATOM 632 C CA . PHE A 1 87 ? 2.362 -3.661 1.525 1.00 94.06 87 PHE A CA 1
ATOM 633 C C . PHE A 1 87 ? 2.842 -2.208 1.615 1.00 94.06 87 PHE A C 1
ATOM 635 O O . PHE A 1 87 ? 2.694 -1.587 2.663 1.00 94.06 87 PHE A O 1
ATOM 642 N N . ALA A 1 88 ? 3.387 -1.663 0.519 1.00 91.75 88 ALA A N 1
ATOM 643 C CA . ALA A 1 88 ? 3.927 -0.305 0.489 1.00 91.75 88 ALA A CA 1
ATOM 644 C C . ALA A 1 88 ? 2.843 0.765 0.693 1.00 91.75 88 ALA A C 1
ATOM 646 O O . ALA A 1 88 ? 3.081 1.735 1.404 1.00 91.75 88 ALA A O 1
ATOM 647 N N . PHE A 1 89 ? 1.653 0.571 0.119 1.00 92.50 89 PHE A N 1
ATOM 648 C CA . PHE A 1 89 ? 0.521 1.482 0.318 1.00 92.50 89 PHE A CA 1
ATOM 649 C C . PHE A 1 89 ? -0.024 1.394 1.752 1.00 92.50 89 PHE A C 1
ATOM 651 O O . PHE A 1 89 ? -0.192 2.416 2.415 1.00 92.50 89 PHE A O 1
ATOM 658 N N . CYS A 1 90 ? -0.210 0.173 2.266 1.00 95.56 90 CYS A N 1
ATOM 659 C CA . CYS A 1 90 ? -0.743 -0.074 3.611 1.00 95.56 90 CYS A CA 1
ATOM 660 C C . CYS A 1 90 ? 0.225 0.328 4.740 1.00 95.56 90 CYS A C 1
ATOM 662 O O .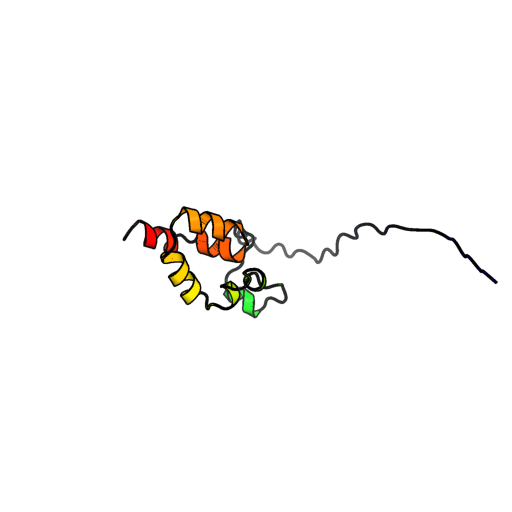 CYS A 1 90 ? -0.184 0.405 5.890 1.00 95.56 90 CYS A O 1
ATOM 664 N N . HIS A 1 91 ? 1.505 0.566 4.439 1.00 92.81 91 HIS A N 1
ATOM 665 C CA . HIS A 1 91 ? 2.504 1.077 5.389 1.00 92.81 91 HIS A CA 1
ATOM 666 C C . HIS A 1 91 ? 2.849 2.555 5.160 1.00 92.81 91 HIS A C 1
ATOM 668 O O . HIS A 1 91 ? 3.819 3.044 5.733 1.00 92.81 91 HIS A O 1
ATOM 674 N N . SER A 1 92 ? 2.101 3.274 4.317 1.00 92.31 92 SER A N 1
ATOM 675 C CA . SER A 1 92 ? 2.353 4.700 4.105 1.00 92.31 92 SER A CA 1
ATOM 676 C C . SER A 1 92 ? 1.939 5.518 5.331 1.00 92.31 92 SER A C 1
ATOM 678 O O . SER A 1 92 ? 0.829 5.368 5.839 1.00 92.31 92 SER A O 1
ATOM 680 N N . ASP A 1 93 ? 2.821 6.403 5.803 1.00 92.56 93 ASP A N 1
ATOM 681 C CA . ASP A 1 93 ? 2.520 7.261 6.958 1.00 92.56 93 ASP A CA 1
ATOM 682 C C . ASP A 1 93 ? 1.280 8.127 6.717 1.00 92.56 93 ASP A C 1
ATOM 684 O O . ASP A 1 93 ? 0.524 8.385 7.646 1.00 92.56 93 ASP A O 1
ATOM 688 N N . GLU A 1 94 ? 1.056 8.568 5.478 1.00 91.56 94 GLU A N 1
ATOM 689 C CA . GLU A 1 94 ? -0.089 9.410 5.127 1.00 91.56 94 GLU A CA 1
ATOM 690 C C . GLU A 1 94 ? -1.425 8.698 5.373 1.00 91.56 94 GLU A C 1
ATOM 692 O O . GLU A 1 94 ? -2.314 9.278 5.992 1.00 91.56 94 GLU A O 1
ATOM 697 N N . LEU A 1 95 ? -1.528 7.413 5.005 1.00 93.94 95 LEU A N 1
ATOM 698 C CA . LEU A 1 95 ? -2.709 6.589 5.278 1.00 93.94 95 LEU A CA 1
ATOM 699 C C . LEU A 1 95 ? -2.987 6.496 6.782 1.00 93.94 95 LEU A C 1
ATOM 701 O O . LEU A 1 95 ? -4.107 6.708 7.238 1.00 93.94 95 LEU A O 1
ATOM 705 N N . TRP A 1 96 ? -1.957 6.200 7.575 1.00 94.88 96 TRP A N 1
ATOM 706 C CA . TRP A 1 96 ? -2.115 6.038 9.020 1.00 94.88 96 TRP A CA 1
ATOM 707 C C . TRP A 1 96 ? -2.434 7.354 9.732 1.00 94.88 96 TRP A C 1
ATOM 709 O O . TRP A 1 96 ? -3.194 7.356 10.700 1.00 94.88 96 TRP A O 1
ATOM 719 N N . LYS A 1 97 ? -1.905 8.481 9.243 1.00 92.62 97 LYS A N 1
ATOM 720 C CA . LYS A 1 97 ? -2.289 9.812 9.726 1.00 92.62 97 LYS A CA 1
ATOM 721 C C . LYS A 1 97 ? -3.746 10.118 9.395 1.00 92.62 97 LYS A C 1
ATOM 723 O O . LYS A 1 97 ? -4.453 10.594 10.276 1.00 92.62 97 LYS A O 1
ATOM 728 N N . ALA A 1 98 ? -4.203 9.806 8.182 1.00 90.00 98 ALA A N 1
ATOM 729 C CA . ALA A 1 98 ? -5.593 10.013 7.786 1.00 90.00 98 ALA A CA 1
ATOM 730 C C . ALA A 1 98 ? -6.578 9.213 8.661 1.00 90.00 98 ALA A C 1
ATOM 732 O O . ALA A 1 98 ? -7.646 9.712 8.995 1.00 90.00 98 ALA A O 1
ATOM 733 N N . LEU A 1 99 ? -6.205 8.004 9.093 1.00 89.31 99 LEU A N 1
ATOM 734 C CA . LEU A 1 99 ? -7.064 7.154 9.928 1.00 89.31 99 LEU A CA 1
ATOM 735 C C . LEU A 1 99 ? -7.148 7.576 11.402 1.00 89.31 99 LEU A C 1
ATOM 737 O O . LEU A 1 99 ? -8.143 7.269 12.057 1.00 89.31 99 LEU A O 1
ATOM 741 N N . PHE A 1 100 ? -6.101 8.203 11.947 1.00 90.06 100 PHE A N 1
ATOM 742 C CA . PHE A 1 100 ? -5.959 8.371 13.402 1.00 90.06 100 PHE A CA 1
ATOM 743 C C . PHE A 1 100 ? -5.665 9.792 13.886 1.00 90.06 100 PHE A C 1
ATOM 745 O O . PHE A 1 100 ? -5.709 10.025 15.093 1.00 90.06 100 PHE A O 1
ATOM 752 N N . LEU A 1 101 ? -5.322 10.725 12.995 1.00 87.56 101 LEU A N 1
ATOM 753 C CA . LEU A 1 101 ? -5.015 12.118 13.351 1.00 87.56 101 LEU A CA 1
ATOM 754 C C . LEU A 1 101 ? -6.040 13.130 12.817 1.00 87.56 101 LEU A C 1
ATOM 756 O O . LEU A 1 101 ? -5.891 14.323 13.089 1.00 87.56 101 LEU A O 1
ATOM 760 N N . LEU A 1 102 ? -7.040 12.664 12.068 1.00 60.94 102 LEU A N 1
ATOM 761 C CA . LEU A 1 102 ? -8.263 13.406 11.749 1.00 60.94 102 LEU A CA 1
ATOM 762 C C . LEU A 1 102 ? -9.295 13.220 12.866 1.00 60.94 102 LEU A C 1
ATOM 764 O O . LEU A 1 102 ? -9.978 14.220 13.181 1.00 60.94 102 LEU A O 1
#

Radius of gyration: 22.41 Å; chains: 1; bounding box: 44×68×46 Å

Sequence (102 aa):
MPSIVLHHGQGTESTALRDGPAIQGGSIPTHPLGVKPLGNRYLSKGPNAKTNSGIWGLLPDEMLMLVLEQLDAGSLLSLGSTCKFLFAFCHSDELWKALFLL

InterPro domains:
  IPR001810 F-box domain [PF12937] (56-101)
  IPR001810 F-box domain [PS50181] (53-99)
  IPR001810 F-box domain [SM00256] (59-99)
  IPR036047 F-box-like domain superfamily [SSF81383] (43-101)

pLDDT: mean 78.15, std 21.17, range [34.66, 97.62]